Protein 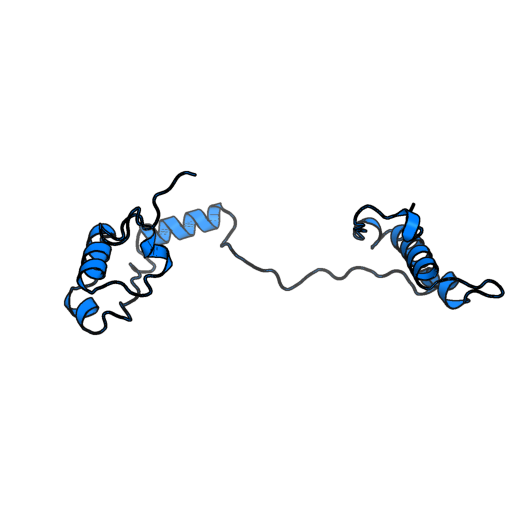AF-A0ABD5F1Z7-F1 (afdb_monomer_lite)

Secondary structure (DSSP, 8-state):
----TTTTS-TTTTT-SGGGT-----HHHHHHHHHHHT----HHHHHH-TTSPPPP---TT-HHHHHHHHHHHHTTS-SS------PPPPPPPGGGGHHHHT--TTS---HHHHHHHHHHHHHH-TTTGGG------S-TTTTT--

Organism: NCBI:txid3075536

Structure (mmCIF, N/CA/C/O backbone):
data_AF-A0ABD5F1Z7-F1
#
_entry.id   AF-A0ABD5F1Z7-F1
#
loop_
_atom_site.group_PDB
_atom_site.id
_atom_site.type_symbol
_atom_site.label_atom_id
_atom_site.label_alt_id
_atom_site.label_comp_id
_atom_site.label_asym_id
_atom_site.label_entity_id
_atom_site.label_seq_id
_atom_site.pdbx_PDB_ins_code
_atom_site.Cartn_x
_atom_site.Cartn_y
_atom_site.Cartn_z
_atom_site.occupancy
_atom_site.B_iso_or_equiv
_atom_site.auth_seq_id
_atom_site.auth_comp_id
_atom_site.auth_asym_id
_atom_site.auth_atom_id
_atom_site.pdbx_PDB_model_num
ATOM 1 N N . ALA A 1 1 ? -17.979 6.900 -1.951 1.00 85.50 1 ALA A N 1
ATOM 2 C CA . ALA A 1 1 ? -19.019 6.768 -0.909 1.00 85.50 1 ALA A CA 1
ATOM 3 C C . ALA A 1 1 ? -19.028 8.036 -0.060 1.00 85.50 1 ALA A C 1
ATOM 5 O O . ALA A 1 1 ? -17.949 8.522 0.255 1.00 85.50 1 ALA A O 1
ATOM 6 N N . LYS A 1 2 ? -20.201 8.590 0.271 1.00 93.81 2 LYS A N 1
ATOM 7 C CA . LYS A 1 2 ? -20.333 9.722 1.204 1.00 93.81 2 LYS A CA 1
ATOM 8 C C . LYS A 1 2 ? -20.427 9.156 2.624 1.00 93.81 2 LYS A C 1
ATOM 10 O O . LYS A 1 2 ? -21.410 8.493 2.930 1.00 93.81 2 LYS A O 1
ATOM 15 N N . THR A 1 3 ? -19.409 9.370 3.452 1.00 94.12 3 THR A N 1
ATOM 16 C CA . THR A 1 3 ? -19.349 8.882 4.843 1.00 94.12 3 THR A CA 1
ATOM 17 C C . THR A 1 3 ? -19.206 10.048 5.821 1.00 94.12 3 THR A C 1
ATOM 19 O O . THR A 1 3 ? -18.936 11.179 5.410 1.00 94.12 3 THR A O 1
ATOM 22 N N . ILE A 1 4 ? -19.408 9.783 7.113 1.00 92.44 4 ILE A N 1
ATOM 23 C CA . ILE A 1 4 ? -19.249 10.781 8.173 1.00 92.44 4 ILE A CA 1
ATOM 24 C C . ILE A 1 4 ? -17.841 10.661 8.758 1.00 92.44 4 ILE A C 1
ATOM 26 O O . ILE A 1 4 ? -17.396 9.583 9.154 1.00 92.44 4 ILE A O 1
ATOM 30 N N . LYS A 1 5 ? -17.115 11.778 8.809 1.00 91.31 5 LYS A N 1
ATOM 31 C CA . LYS A 1 5 ? -15.800 11.832 9.450 1.00 91.31 5 LYS A CA 1
ATOM 32 C C . LYS A 1 5 ? -15.964 11.638 10.956 1.00 91.31 5 LYS A C 1
ATOM 34 O O . LYS A 1 5 ? -16.737 12.366 11.570 1.00 91.31 5 LYS A O 1
ATOM 39 N N . GLY A 1 6 ? -15.229 10.689 11.532 1.00 89.38 6 GLY A N 1
ATOM 40 C CA . GLY A 1 6 ? -15.357 10.350 12.952 1.00 89.38 6 GLY A CA 1
ATOM 41 C C . GLY A 1 6 ? -16.656 9.617 13.296 1.00 89.38 6 GLY A C 1
ATOM 42 O O . GLY A 1 6 ? -17.107 9.709 14.431 1.00 89.38 6 GLY A O 1
ATOM 43 N N . TYR A 1 7 ? -17.270 8.925 12.328 1.00 90.44 7 TYR A N 1
ATOM 44 C CA . TYR A 1 7 ? -18.445 8.081 12.567 1.00 90.44 7 TYR A CA 1
ATOM 45 C C . TYR A 1 7 ? -18.223 7.159 13.776 1.00 90.44 7 TYR A C 1
ATOM 47 O O . TYR A 1 7 ? -17.148 6.572 13.898 1.00 90.44 7 TYR A O 1
ATOM 55 N N . THR A 1 8 ? -19.225 7.031 14.652 1.00 87.75 8 THR A N 1
ATOM 56 C CA . THR A 1 8 ? -19.214 6.245 15.912 1.00 87.75 8 THR A CA 1
ATOM 57 C C . THR A 1 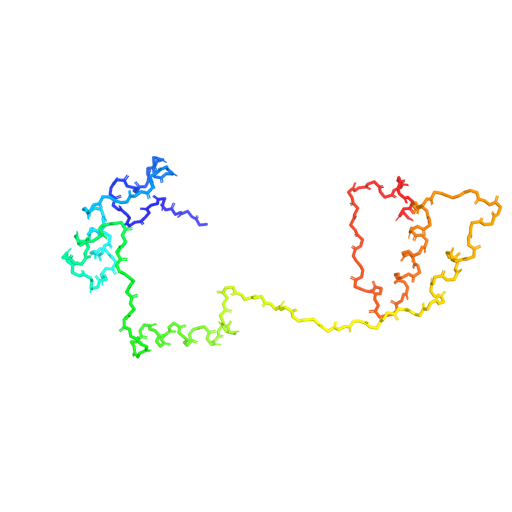8 ? -18.267 6.704 17.024 1.00 87.75 8 THR A C 1
ATOM 59 O O . THR A 1 8 ? -18.287 6.112 18.095 1.00 87.75 8 THR A O 1
ATOM 62 N N . LEU A 1 9 ? -17.489 7.774 16.832 1.00 88.94 9 LEU A N 1
ATOM 63 C CA . LEU A 1 9 ? -16.588 8.309 17.867 1.00 88.94 9 LEU A CA 1
ATOM 64 C C . LEU A 1 9 ? -17.264 9.339 18.791 1.00 88.94 9 LEU A C 1
ATOM 66 O O . LEU A 1 9 ? -16.590 10.039 19.538 1.00 88.94 9 LEU A O 1
ATOM 70 N N . GLY A 1 10 ? -18.590 9.472 18.720 1.00 84.12 10 GLY A N 1
ATOM 71 C CA . GLY A 1 10 ? -19.356 10.381 19.568 1.00 84.12 10 GLY A CA 1
ATOM 72 C C . GLY A 1 10 ? -19.352 11.842 19.104 1.00 84.12 10 GLY A C 1
ATOM 73 O O . GLY A 1 10 ? -18.697 12.244 18.137 1.00 84.12 10 GLY A O 1
ATOM 74 N N . SER A 1 11 ? -20.123 12.666 19.819 1.00 85.19 11 SER A N 1
ATOM 75 C CA . SER A 1 11 ? -20.446 14.045 19.416 1.00 85.19 11 SER A CA 1
ATOM 76 C C . SER A 1 11 ? -19.237 14.987 19.344 1.00 85.19 11 SER A C 1
ATOM 78 O O . SER A 1 11 ? -19.295 16.009 18.650 1.00 85.19 11 SER A O 1
ATOM 80 N N . HIS A 1 12 ? -18.144 14.647 20.035 1.00 84.75 12 HIS A N 1
ATOM 81 C CA . HIS A 1 12 ? -16.891 15.399 20.035 1.00 84.75 12 HIS A CA 1
ATOM 82 C C . HIS A 1 12 ? -16.101 15.239 18.726 1.00 84.75 12 HIS A C 1
ATOM 84 O O . HIS A 1 12 ? -15.347 16.143 18.363 1.00 84.75 12 HIS A O 1
ATOM 90 N N . PHE A 1 13 ? -16.326 14.150 17.982 1.00 87.69 13 PHE A N 1
ATOM 91 C CA . PHE A 1 13 ? -15.562 13.786 16.784 1.00 87.69 13 PHE A CA 1
ATOM 92 C C . PHE A 1 13 ? -16.411 13.779 15.510 1.00 87.69 13 PHE A C 1
ATOM 94 O O . PHE A 1 13 ? -15.932 14.150 14.431 1.00 87.69 13 PHE A O 1
ATOM 101 N N . GLU A 1 14 ? -17.664 13.349 15.614 1.00 90.69 14 GLU A N 1
ATOM 102 C CA . GLU A 1 14 ? -18.496 13.067 14.455 1.00 90.69 14 GLU A CA 1
ATOM 103 C C . GLU A 1 14 ? -18.890 14.348 13.704 1.00 90.69 14 GLU A C 1
ATOM 105 O O . GLU A 1 14 ? -19.412 15.306 14.273 1.00 90.69 14 GLU A O 1
ATOM 110 N N . GLY A 1 15 ? -18.588 14.393 12.404 1.00 89.44 15 GLY A N 1
ATOM 111 C CA . GLY A 1 15 ? -18.917 15.528 11.538 1.00 89.44 15 GLY A CA 1
ATOM 112 C C . GLY A 1 15 ? -18.131 16.812 11.834 1.00 89.44 15 GLY A C 1
ATOM 113 O O . GLY A 1 15 ? -18.434 17.852 11.249 1.00 89.44 15 GLY A O 1
ATOM 114 N N . ARG A 1 16 ? -17.111 16.768 12.706 1.00 84.69 16 ARG A N 1
ATOM 115 C CA . ARG A 1 16 ? -16.320 17.948 13.084 1.00 84.69 16 ARG A CA 1
ATOM 116 C C . ARG A 1 16 ? -15.005 18.051 12.312 1.00 84.69 16 ARG A C 1
ATOM 118 O O . ARG A 1 16 ? -14.274 17.080 12.109 1.00 84.69 16 ARG A O 1
ATOM 125 N N . ASN A 1 17 ? -14.643 19.277 11.931 1.00 82.38 17 ASN A N 1
ATOM 126 C CA . ASN A 1 17 ? -13.353 19.549 11.287 1.00 82.38 17 ASN A CA 1
ATOM 127 C C . ASN A 1 17 ? -12.175 19.362 12.257 1.00 82.38 17 ASN A C 1
ATOM 129 O O . ASN A 1 17 ? -11.146 18.811 11.855 1.00 82.38 17 ASN A O 1
ATOM 133 N N . ALA A 1 18 ? -12.366 19.735 13.531 1.00 75.00 18 ALA A N 1
ATOM 134 C CA . ALA A 1 18 ? -11.374 19.634 14.607 1.00 75.00 18 ALA A CA 1
ATOM 135 C C . ALA A 1 18 ? -10.818 18.210 14.802 1.00 75.00 18 ALA A C 1
ATOM 137 O O . ALA A 1 18 ? -9.640 18.054 15.120 1.00 75.00 18 ALA A O 1
ATOM 138 N N . THR A 1 19 ? -11.605 17.178 14.478 1.00 75.56 19 THR A N 1
ATOM 139 C CA . THR A 1 19 ? -11.216 15.756 14.488 1.00 75.56 19 THR A CA 1
ATOM 140 C C . THR A 1 19 ? -9.947 15.465 13.688 1.00 75.56 19 THR A C 1
ATOM 142 O O . THR A 1 19 ? -9.262 14.489 13.954 1.00 75.56 19 THR A O 1
ATOM 145 N N . HIS A 1 20 ? -9.588 16.314 12.715 1.00 78.69 20 HIS A N 1
ATOM 146 C CA . HIS A 1 20 ? -8.336 16.156 11.968 1.00 78.69 20 HIS A CA 1
ATOM 147 C C . HIS A 1 20 ? -7.075 16.231 12.848 1.00 78.69 20 HIS A C 1
ATOM 149 O O . HIS A 1 20 ? -6.051 15.666 12.485 1.00 78.69 20 HIS A O 1
ATOM 155 N N . GLN A 1 21 ? -7.120 16.980 13.953 1.00 76.19 21 GLN A N 1
ATOM 156 C CA . GLN A 1 21 ? -5.946 17.284 14.783 1.00 76.19 21 GLN A CA 1
ATOM 157 C C . GLN A 1 21 ? -6.034 16.679 16.190 1.00 76.19 21 GLN A C 1
ATOM 159 O O . GLN A 1 21 ? -5.095 16.804 16.978 1.00 76.19 21 GLN A O 1
ATOM 164 N N . MET A 1 22 ? -7.144 16.016 16.524 1.00 79.56 22 MET A N 1
ATOM 165 C CA . MET A 1 22 ? -7.309 15.361 17.818 1.00 79.56 22 MET A CA 1
ATOM 166 C C . MET A 1 22 ? -6.462 14.088 17.860 1.00 79.56 22 MET A C 1
ATOM 168 O O . MET A 1 22 ? -6.717 13.134 17.133 1.00 79.56 22 MET A O 1
ATOM 172 N N . LYS A 1 23 ? -5.431 14.084 18.711 1.00 80.00 23 LYS A N 1
ATOM 173 C CA . LYS A 1 23 ? -4.488 12.959 18.836 1.00 80.00 23 LYS A CA 1
ATOM 174 C C . LYS A 1 23 ? -4.959 11.860 19.788 1.00 80.00 23 LYS A C 1
ATOM 176 O O . LYS A 1 23 ? -4.377 10.781 19.776 1.00 80.00 23 LYS A O 1
ATOM 181 N N . LYS A 1 24 ? -5.924 12.153 20.663 1.00 82.50 24 LYS A N 1
ATOM 182 C CA . LYS A 1 24 ? -6.312 11.290 21.784 1.00 82.50 24 LYS A CA 1
ATOM 183 C C . LYS A 1 24 ? -7.817 11.387 22.044 1.00 82.50 24 LYS A C 1
ATOM 185 O O . LYS A 1 24 ? -8.378 12.473 21.902 1.00 82.50 24 LYS A O 1
ATOM 190 N N . LEU A 1 25 ? -8.428 10.268 22.426 1.00 87.19 25 LEU A N 1
ATOM 191 C CA . LEU A 1 25 ? -9.778 10.211 22.994 1.00 87.19 25 LEU A CA 1
ATOM 192 C C . LEU A 1 25 ? -9.699 10.574 24.483 1.00 87.19 25 LEU A C 1
ATOM 194 O O . LEU A 1 25 ? -8.725 10.202 25.143 1.00 87.19 25 LEU A O 1
ATOM 198 N N . ALA A 1 26 ? -10.689 11.291 25.020 1.00 90.75 26 ALA A N 1
ATOM 199 C CA . ALA A 1 26 ? -10.851 11.347 26.470 1.00 90.75 26 ALA A CA 1
ATOM 200 C C . ALA A 1 26 ? -11.391 9.997 26.977 1.00 90.75 26 ALA A C 1
ATOM 202 O O . ALA A 1 26 ? -11.953 9.219 26.206 1.00 90.75 26 ALA A O 1
ATOM 203 N N . LEU A 1 27 ? -11.255 9.718 28.278 1.00 93.50 27 LEU A N 1
ATOM 204 C CA . LEU A 1 27 ? -11.721 8.453 28.863 1.00 93.50 27 LEU A CA 1
ATOM 205 C C . LEU A 1 27 ? -13.210 8.197 28.579 1.00 93.50 27 LEU A C 1
ATOM 207 O O . LEU A 1 27 ? -13.579 7.075 28.247 1.00 93.50 27 LEU A O 1
ATOM 211 N N . GLN A 1 28 ? -14.051 9.232 28.659 1.00 92.88 28 GLN A N 1
ATOM 212 C CA . GLN A 1 28 ? -15.475 9.081 28.360 1.00 92.88 28 GLN A CA 1
ATOM 213 C C . GLN A 1 28 ? -15.717 8.741 26.884 1.00 92.88 28 GLN A C 1
ATOM 215 O O . GLN A 1 28 ? -16.448 7.800 26.607 1.00 92.88 28 GLN A O 1
ATOM 220 N N . ASP A 1 29 ? -15.039 9.417 25.948 1.00 92.00 29 ASP A N 1
ATOM 221 C CA . ASP A 1 29 ? -15.154 9.101 24.515 1.00 92.00 29 ASP A CA 1
ATOM 222 C C . ASP A 1 29 ? -14.738 7.647 24.222 1.00 92.00 29 ASP A C 1
ATOM 224 O O . ASP A 1 29 ? -15.311 6.981 23.361 1.00 92.00 29 ASP A O 1
ATOM 228 N N . LEU A 1 30 ? -13.733 7.141 24.945 1.00 92.56 30 LEU A N 1
ATOM 229 C CA . LEU A 1 30 ? -13.262 5.763 24.830 1.00 92.56 30 LEU A CA 1
ATOM 230 C C . LEU A 1 30 ? -14.290 4.750 25.366 1.00 92.56 30 LEU A C 1
ATOM 232 O O . LEU A 1 30 ? -14.514 3.724 24.720 1.00 92.56 30 LEU A O 1
ATOM 236 N N . LYS A 1 31 ? -14.935 5.042 26.505 1.00 94.75 31 LYS A N 1
ATOM 237 C CA . LYS A 1 31 ? -16.033 4.226 27.059 1.00 94.75 31 LYS A CA 1
ATOM 238 C C . LYS A 1 31 ? -17.246 4.218 26.127 1.00 94.75 31 LYS A C 1
ATOM 240 O O . LYS A 1 31 ? -17.750 3.148 25.795 1.00 94.75 31 LYS A O 1
ATOM 245 N N . ASP A 1 32 ? -17.633 5.384 25.618 1.00 93.75 32 ASP A N 1
ATOM 246 C CA . ASP A 1 32 ? -18.736 5.517 24.664 1.00 93.75 32 ASP A CA 1
ATOM 247 C C . ASP A 1 32 ? -18.444 4.723 23.377 1.00 93.75 32 ASP A C 1
ATOM 249 O O . ASP A 1 32 ? -19.310 4.015 22.857 1.00 93.75 32 ASP A O 1
ATOM 253 N N . PHE A 1 33 ? -17.202 4.763 22.879 1.00 93.00 33 PHE A N 1
ATOM 254 C CA . PHE A 1 33 ? -16.787 3.967 21.721 1.00 93.00 33 PHE A CA 1
ATOM 255 C C . PHE A 1 33 ? -16.829 2.453 21.998 1.00 93.00 33 PHE A C 1
ATOM 257 O O . PHE A 1 33 ? -17.301 1.688 21.147 1.00 93.00 33 PHE A O 1
ATOM 264 N N . ARG A 1 34 ? -16.390 2.006 23.185 1.00 94.94 34 ARG A N 1
ATOM 265 C CA . ARG A 1 34 ? -16.502 0.605 23.645 1.00 94.94 34 ARG A CA 1
ATOM 266 C C . ARG A 1 34 ? -17.959 0.145 23.654 1.00 94.94 34 ARG A C 1
ATOM 268 O O . ARG A 1 34 ? -18.249 -0.938 23.144 1.00 94.94 34 ARG A O 1
ATOM 275 N N . ASP A 1 35 ? -18.868 0.977 24.158 1.00 95.62 35 ASP A N 1
ATOM 276 C CA . ASP A 1 35 ? -20.305 0.683 24.231 1.00 95.62 35 ASP A CA 1
ATOM 277 C C . ASP A 1 35 ? -20.942 0.582 22.839 1.00 95.62 35 ASP A C 1
ATOM 279 O O . ASP A 1 35 ? -21.631 -0.397 22.533 1.00 95.62 35 ASP A O 1
ATOM 283 N N . VAL A 1 36 ? -20.667 1.549 21.955 1.00 94.44 36 VAL A N 1
ATOM 284 C CA . VAL A 1 36 ? -21.199 1.566 20.580 1.00 94.44 36 VAL A CA 1
ATOM 285 C C . VAL A 1 36 ? -20.713 0.359 19.775 1.00 94.44 36 VAL A C 1
ATOM 287 O O . VAL A 1 36 ? -21.482 -0.230 19.011 1.00 94.44 36 VAL A O 1
ATOM 290 N N . THR A 1 37 ? -19.453 -0.040 19.961 1.00 92.31 37 THR A N 1
ATOM 291 C CA . THR A 1 37 ? -18.859 -1.206 19.286 1.00 92.31 37 THR A CA 1
ATOM 292 C C . THR A 1 37 ? -19.136 -2.533 19.994 1.00 92.31 37 THR A C 1
ATOM 294 O O . THR A 1 37 ? -18.849 -3.589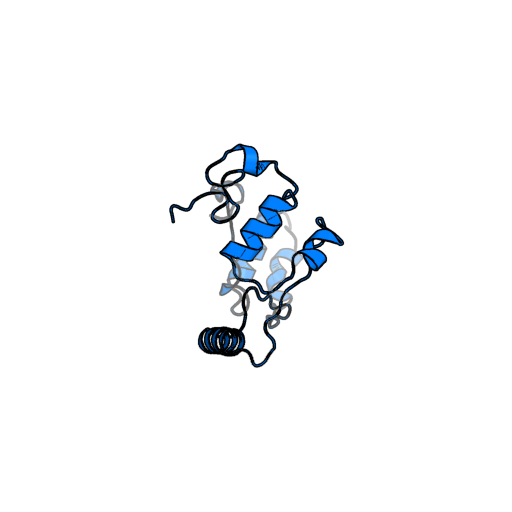 19.428 1.00 92.31 37 THR A O 1
ATOM 297 N N . ARG A 1 38 ? -19.749 -2.495 21.186 1.00 94.25 38 ARG A N 1
ATOM 298 C CA . ARG A 1 38 ? -20.117 -3.657 22.014 1.00 94.25 38 ARG A CA 1
ATOM 299 C C . ARG A 1 38 ? -18.931 -4.572 22.324 1.00 94.25 38 ARG A C 1
ATOM 301 O O . ARG A 1 38 ? -19.073 -5.793 22.383 1.00 94.25 38 ARG A O 1
ATOM 308 N N . VAL A 1 39 ? -17.753 -3.982 22.502 1.00 94.62 39 VAL A N 1
ATOM 309 C CA . VAL A 1 39 ? -16.535 -4.720 22.838 1.00 94.62 39 VAL A CA 1
ATOM 310 C C . VAL A 1 39 ? -16.529 -5.000 24.347 1.00 94.62 39 VAL A C 1
ATOM 312 O O . VAL A 1 39 ? -16.653 -4.057 25.124 1.00 94.62 39 VAL A O 1
ATOM 315 N N . PRO A 1 40 ? -16.373 -6.255 24.805 1.00 95.69 40 PRO A N 1
ATOM 316 C CA . PRO A 1 40 ? -16.469 -6.612 26.222 1.00 95.69 40 PRO A CA 1
ATOM 317 C C . PRO A 1 40 ? -15.154 -6.332 26.971 1.00 95.69 40 PRO A C 1
ATOM 319 O O . PRO A 1 40 ? -14.512 -7.240 27.492 1.00 95.69 40 PRO A O 1
ATOM 322 N N . ILE A 1 41 ? -14.738 -5.068 26.993 1.00 96.62 41 ILE A N 1
ATOM 323 C CA . ILE A 1 41 ? -13.652 -4.553 27.839 1.00 96.62 41 ILE A CA 1
ATOM 324 C C . ILE A 1 41 ? -14.310 -3.824 29.010 1.00 96.62 41 ILE A C 1
ATOM 326 O O . ILE A 1 41 ? -15.229 -3.043 28.773 1.00 96.62 41 ILE A O 1
ATOM 330 N N . SER A 1 42 ? -13.884 -4.075 30.249 1.00 97.19 42 SER A N 1
ATOM 331 C CA . SER A 1 42 ? -14.469 -3.424 31.431 1.00 97.19 42 SER A CA 1
ATOM 332 C C . SER A 1 42 ? -14.021 -1.965 31.574 1.00 97.19 42 SER A C 1
ATOM 334 O O . SER A 1 42 ? -13.034 -1.539 30.972 1.00 97.19 42 SER A O 1
ATOM 336 N N . ASP A 1 43 ? -14.738 -1.191 32.386 1.00 97.62 43 ASP A N 1
ATOM 337 C CA . ASP A 1 43 ? -14.379 0.202 32.666 1.00 97.62 43 ASP A CA 1
ATOM 338 C C . ASP A 1 43 ? -13.010 0.301 33.348 1.00 97.62 43 ASP A C 1
ATOM 340 O O . ASP A 1 43 ? -12.193 1.132 32.958 1.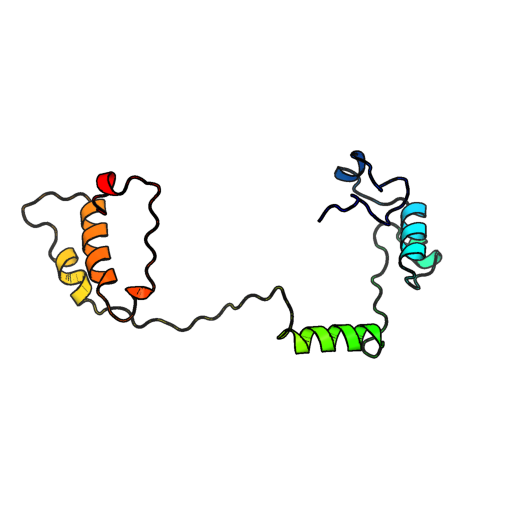00 97.62 43 ASP A O 1
ATOM 344 N N . GLU A 1 44 ? -12.715 -0.604 34.283 1.00 97.50 44 GLU A N 1
ATOM 345 C CA . GLU A 1 44 ? -11.439 -0.647 34.999 1.00 97.50 44 GLU A CA 1
ATOM 346 C C . GLU A 1 44 ? -10.267 -0.880 34.039 1.00 97.50 44 GLU A C 1
ATOM 348 O O . GLU A 1 44 ? -9.206 -0.281 34.196 1.00 97.50 44 GLU A O 1
ATOM 353 N N . GLN A 1 45 ? -10.451 -1.718 33.012 1.00 96.38 45 GLN A N 1
ATOM 354 C CA . GLN A 1 45 ? -9.418 -1.956 32.000 1.00 96.38 45 GLN A CA 1
ATOM 355 C C . GLN A 1 45 ? -9.128 -0.706 31.160 1.00 96.38 45 GLN A C 1
ATOM 357 O O . GLN A 1 45 ? -7.987 -0.503 30.751 1.00 96.38 45 GLN A O 1
ATOM 362 N N . LEU A 1 46 ? -10.137 0.131 30.899 1.00 96.25 46 LEU A N 1
ATOM 363 C CA . LEU A 1 46 ? -9.957 1.401 30.189 1.00 96.25 46 LEU A CA 1
ATOM 364 C C . LEU A 1 46 ? -9.365 2.488 31.096 1.00 96.25 46 LEU A C 1
ATOM 366 O O . LEU A 1 46 ? -8.639 3.358 30.622 1.00 96.25 46 LEU A O 1
ATOM 370 N N . GLU A 1 47 ? -9.667 2.443 32.391 1.00 96.25 47 GLU A N 1
ATOM 371 C CA . GLU A 1 47 ? -9.171 3.389 33.395 1.00 96.25 47 GLU A CA 1
ATOM 372 C C . GLU A 1 47 ? -7.707 3.152 33.781 1.00 96.25 47 GLU A C 1
ATOM 374 O O . GLU A 1 47 ? -7.008 4.112 34.103 1.00 96.25 47 GLU A O 1
ATOM 379 N N . GLN A 1 48 ? -7.232 1.902 33.725 1.00 95.62 48 GLN A N 1
ATOM 380 C CA . GLN A 1 48 ? -5.844 1.541 34.041 1.00 95.62 48 GLN A CA 1
ATOM 381 C C . GLN A 1 48 ? -4.825 2.254 33.144 1.00 95.62 48 GLN A C 1
ATOM 383 O O . GLN A 1 48 ? -3.832 2.781 33.646 1.00 95.62 48 GLN A O 1
ATOM 388 N N . ASP A 1 49 ? -5.070 2.281 31.832 1.00 93.06 49 ASP A N 1
ATOM 389 C CA . ASP A 1 49 ? -4.284 3.065 30.877 1.00 93.06 49 ASP A CA 1
ATOM 390 C C . ASP A 1 49 ? -5.183 3.599 29.747 1.00 93.06 49 ASP A C 1
ATOM 392 O O . ASP A 1 49 ? -5.328 2.963 28.696 1.00 93.06 49 ASP A O 1
ATOM 396 N N . PRO A 1 50 ? -5.761 4.805 29.914 1.00 90.31 50 PRO A N 1
ATOM 397 C CA . PRO A 1 50 ? -6.623 5.414 28.902 1.00 90.31 50 PRO A CA 1
ATOM 398 C C . PRO A 1 50 ? -5.909 5.713 27.575 1.00 90.31 50 PRO A C 1
ATOM 400 O O . PRO A 1 50 ? -6.563 6.017 26.577 1.00 90.31 50 PRO A O 1
ATOM 403 N N . TYR A 1 51 ? -4.571 5.673 27.545 1.00 90.12 51 TYR A N 1
ATOM 404 C CA . TYR A 1 51 ? -3.776 5.907 26.340 1.00 90.12 51 TYR A CA 1
ATOM 405 C C . TYR A 1 51 ? -3.388 4.615 25.616 1.00 90.12 51 TYR A C 1
ATOM 407 O O . TYR A 1 51 ? -2.964 4.688 24.458 1.00 90.12 51 TYR A O 1
ATOM 415 N N . LEU A 1 52 ? -3.551 3.457 26.260 1.00 91.19 52 LEU A N 1
ATOM 416 C CA . LEU A 1 52 ? -3.254 2.143 25.698 1.00 91.19 52 LEU A CA 1
ATOM 417 C C . LEU A 1 52 ? -4.349 1.121 26.068 1.00 91.19 52 LEU A C 1
ATOM 419 O O . LEU A 1 52 ? -4.075 0.149 26.774 1.00 91.19 52 LEU A O 1
ATOM 423 N N . PRO A 1 53 ? -5.593 1.303 25.580 1.00 91.94 53 PRO A N 1
ATOM 424 C CA . PRO A 1 53 ? -6.651 0.322 25.792 1.00 91.94 53 PRO A CA 1
ATOM 425 C C . PRO A 1 53 ? -6.254 -1.052 25.227 1.00 91.94 53 PRO A C 1
ATOM 427 O O . PRO A 1 53 ? -5.567 -1.129 24.200 1.00 91.94 53 PRO A O 1
ATOM 430 N N . PRO A 1 54 ? -6.692 -2.155 25.857 1.00 93.88 54 PRO A N 1
ATOM 431 C CA . PRO A 1 54 ? -6.305 -3.492 25.435 1.00 93.88 54 PRO A CA 1
ATOM 432 C C . PRO A 1 54 ? -6.893 -3.846 24.065 1.00 93.88 54 PRO A C 1
ATOM 434 O O . PRO A 1 54 ? -8.010 -3.460 23.714 1.00 93.88 54 PRO A O 1
ATOM 437 N N . TYR A 1 55 ? -6.163 -4.661 23.305 1.00 94.56 55 TYR A N 1
ATOM 438 C CA . TYR A 1 55 ? -6.720 -5.295 22.115 1.00 94.56 55 TYR A CA 1
ATOM 439 C C . TYR A 1 55 ? -7.754 -6.350 22.512 1.00 94.56 55 TYR A C 1
ATOM 441 O O . TYR A 1 55 ? -7.506 -7.178 23.388 1.00 94.56 55 TYR A O 1
ATOM 449 N N . TYR A 1 56 ? -8.886 -6.365 21.811 1.00 94.62 56 TYR A N 1
ATOM 450 C CA . TYR A 1 56 ? -9.896 -7.406 21.947 1.00 94.62 56 TYR A CA 1
ATOM 451 C C . TYR A 1 56 ? -9.811 -8.406 20.792 1.00 94.62 56 TYR A C 1
ATOM 453 O O . TYR A 1 56 ? -9.779 -8.029 19.621 1.00 94.62 56 TYR A O 1
ATOM 461 N N . HIS A 1 57 ? -9.821 -9.694 21.130 1.00 94.88 57 HIS A N 1
ATOM 462 C CA . HIS A 1 57 ? -10.003 -10.785 20.183 1.00 94.88 57 HIS A CA 1
ATOM 463 C C . HIS A 1 57 ? -11.048 -11.749 20.771 1.00 94.88 57 HIS A C 1
ATOM 465 O O . HIS A 1 57 ? -10.799 -12.299 21.843 1.00 94.88 57 HIS A O 1
ATOM 471 N N . PRO A 1 58 ? -12.189 -12.001 20.099 1.00 95.00 58 PRO A N 1
ATOM 472 C CA . PRO A 1 58 ? -13.287 -12.810 20.652 1.00 95.00 58 PRO A CA 1
ATOM 473 C C . PRO A 1 58 ? -12.941 -14.302 20.816 1.00 95.00 58 PRO A C 1
ATOM 475 O O . PRO A 1 58 ? -13.694 -15.062 21.414 1.00 95.00 58 PRO A O 1
ATOM 478 N N . GLY A 1 59 ? -11.789 -14.722 20.289 1.00 96.56 59 GLY A N 1
ATOM 479 C CA . GLY A 1 59 ? -11.270 -16.089 20.344 1.00 96.56 59 GLY A CA 1
ATOM 480 C C . GLY A 1 59 ? -11.230 -16.728 18.952 1.00 96.56 59 GLY A C 1
ATOM 481 O O . GLY A 1 59 ? -12.032 -16.365 18.095 1.00 96.56 59 GLY A O 1
ATOM 482 N N . PRO A 1 60 ? -10.289 -17.650 18.678 1.00 94.75 60 PRO A N 1
ATOM 483 C CA . PRO A 1 60 ? -10.129 -18.244 17.344 1.00 94.75 60 PRO A CA 1
ATOM 484 C C . PRO A 1 60 ? -11.365 -19.033 16.883 1.00 94.75 60 PRO A C 1
ATOM 486 O O . PRO A 1 60 ? -11.630 -19.121 15.687 1.00 94.75 60 PRO A O 1
ATOM 489 N N . GLU A 1 61 ? -12.147 -19.549 17.833 1.00 95.56 61 GLU A N 1
ATOM 490 C CA . GLU A 1 61 ? -13.348 -20.349 17.579 1.00 95.56 61 GLU A CA 1
ATOM 491 C C . GLU A 1 61 ? -14.650 -19.535 17.548 1.00 95.56 61 GLU A C 1
ATOM 493 O O . GLU A 1 61 ? -15.722 -20.111 17.351 1.00 95.56 61 GLU A O 1
ATOM 498 N N . ALA A 1 62 ? -14.579 -18.211 17.729 1.00 97.62 62 ALA A N 1
ATOM 499 C CA . ALA A 1 62 ? -15.754 -17.349 17.697 1.00 97.62 62 ALA A CA 1
ATOM 500 C C . ALA A 1 62 ? -16.445 -17.405 16.314 1.00 97.62 62 ALA A C 1
ATOM 502 O O . ALA A 1 62 ? -15.750 -17.416 15.285 1.00 97.62 62 ALA A O 1
ATOM 503 N N . PRO A 1 63 ? -17.792 -17.425 16.245 1.00 97.88 63 PRO A N 1
ATOM 504 C CA . PRO A 1 63 ? -18.528 -17.469 14.978 1.00 97.88 63 PRO A CA 1
ATOM 505 C C . PRO A 1 63 ? -18.112 -16.374 13.983 1.00 97.88 63 PRO A C 1
ATOM 507 O O . PRO A 1 63 ? -17.999 -16.631 12.785 1.00 97.88 63 PRO A O 1
ATOM 510 N N . GLU A 1 64 ? -17.822 -15.172 14.477 1.00 95.81 64 GLU A N 1
ATOM 511 C CA . GLU A 1 64 ? -17.409 -14.003 13.699 1.00 95.81 64 GLU A CA 1
ATOM 512 C C . GLU A 1 64 ? -16.022 -14.201 13.078 1.00 95.81 64 GLU A C 1
ATOM 514 O O . GLU A 1 64 ? -15.803 -13.842 11.918 1.00 95.81 64 GLU A O 1
ATOM 519 N N . ILE A 1 65 ? -15.095 -14.822 13.817 1.00 97.69 65 ILE A N 1
ATOM 520 C CA . ILE A 1 65 ? -13.753 -15.147 13.321 1.00 97.69 65 ILE A CA 1
ATOM 521 C C . ILE A 1 65 ? -13.837 -16.242 12.263 1.00 97.69 65 ILE A C 1
ATOM 523 O O . ILE A 1 65 ? -13.261 -16.088 11.185 1.00 97.69 65 ILE A O 1
ATOM 527 N N . ARG A 1 66 ? -14.610 -17.307 12.509 1.00 97.81 66 ARG A N 1
ATOM 528 C CA . ARG A 1 66 ? -14.843 -18.366 11.515 1.00 97.81 66 ARG A CA 1
ATOM 529 C C . ARG A 1 66 ? -15.423 -17.792 10.223 1.00 97.81 66 ARG A C 1
ATOM 531 O O . ARG A 1 66 ? -14.871 -18.030 9.150 1.00 97.81 66 ARG A O 1
ATOM 538 N N . TYR A 1 67 ? -16.453 -16.950 10.331 1.00 98.00 67 TYR A N 1
ATOM 539 C CA . TYR A 1 67 ? -17.051 -16.271 9.184 1.00 98.00 67 TYR A CA 1
ATOM 540 C C . TYR A 1 67 ? -16.032 -15.405 8.427 1.00 98.00 67 TYR A C 1
ATOM 542 O O . TYR A 1 67 ? -15.914 -15.520 7.204 1.00 98.00 67 TYR A O 1
ATOM 550 N N . LEU A 1 68 ? -15.257 -14.574 9.134 1.00 98.00 68 LEU A N 1
ATOM 551 C CA . LEU A 1 68 ? -14.217 -13.731 8.539 1.00 98.00 68 LEU A CA 1
ATOM 552 C C . LEU A 1 68 ? -13.186 -14.566 7.770 1.00 98.00 68 LEU A C 1
ATOM 554 O O . LEU A 1 68 ? -12.878 -14.254 6.615 1.00 98.00 68 LEU A O 1
ATOM 558 N N . LEU A 1 69 ? -12.679 -15.640 8.379 1.00 97.69 69 LEU A N 1
ATOM 559 C CA . LEU A 1 69 ? -11.698 -16.533 7.764 1.00 97.69 69 LEU A CA 1
ATOM 560 C C . LEU A 1 69 ? -12.272 -17.232 6.528 1.00 97.69 69 LEU A C 1
ATOM 562 O O . LEU A 1 69 ? -11.614 -17.265 5.488 1.00 97.69 69 LEU A O 1
ATOM 566 N N . ASP A 1 70 ? -13.507 -17.724 6.597 1.00 97.94 70 ASP A N 1
ATOM 567 C CA . ASP A 1 70 ? -14.175 -18.373 5.467 1.00 97.94 70 ASP A CA 1
ATOM 568 C C . ASP A 1 70 ? -14.403 -17.412 4.301 1.00 97.94 70 ASP A C 1
ATOM 570 O O . ASP A 1 70 ? -14.162 -17.773 3.147 1.00 97.94 70 ASP A O 1
ATOM 574 N N . ARG A 1 71 ? -14.801 -16.161 4.575 1.00 98.25 71 ARG A N 1
ATOM 575 C CA . ARG A 1 71 ? -14.896 -15.126 3.534 1.00 98.25 71 ARG A CA 1
ATOM 576 C C . ARG A 1 71 ? -13.533 -14.834 2.914 1.00 98.25 71 ARG A C 1
ATOM 578 O O . ARG A 1 71 ? -13.444 -14.719 1.694 1.00 98.25 71 ARG A O 1
ATOM 585 N N . ARG A 1 72 ? -12.459 -14.754 3.708 1.00 98.12 72 ARG A N 1
ATOM 586 C CA . ARG A 1 72 ? -11.103 -14.564 3.167 1.00 98.12 72 ARG A CA 1
ATOM 587 C C . ARG A 1 72 ? -10.662 -15.733 2.290 1.00 98.12 72 ARG A C 1
ATOM 589 O O . ARG A 1 72 ? -10.156 -15.492 1.197 1.00 98.12 72 ARG A O 1
ATOM 596 N N . ARG A 1 73 ? -10.912 -16.978 2.703 1.00 98.00 73 ARG A N 1
ATOM 597 C CA . ARG A 1 73 ? -10.629 -18.171 1.883 1.00 98.00 73 ARG A CA 1
ATOM 598 C C . ARG A 1 73 ? -11.402 -18.141 0.564 1.00 98.00 73 ARG A C 1
ATOM 600 O O . ARG A 1 73 ? -10.792 -18.302 -0.488 1.00 98.00 73 ARG A O 1
ATOM 607 N N . ALA A 1 74 ? -12.704 -17.848 0.609 1.00 98.25 74 ALA A N 1
ATOM 608 C CA . ALA A 1 74 ? -13.545 -17.733 -0.584 1.00 98.25 74 ALA A CA 1
ATOM 609 C C . ALA A 1 74 ? -13.097 -16.605 -1.537 1.00 98.25 74 ALA A C 1
ATOM 611 O O . ALA A 1 74 ? -13.298 -16.701 -2.743 1.00 98.25 74 ALA A O 1
ATOM 612 N N . LEU A 1 75 ? -12.458 -15.556 -1.007 1.00 98.25 75 LEU A N 1
ATOM 613 C CA . LEU A 1 75 ? -11.919 -14.417 -1.760 1.00 98.25 75 LEU A CA 1
ATOM 614 C C . LEU A 1 75 ? -10.423 -14.560 -2.111 1.00 98.25 75 LEU A C 1
ATOM 616 O O . LEU A 1 75 ? -9.770 -13.564 -2.425 1.00 98.25 75 LEU A O 1
ATOM 620 N N . GLY A 1 76 ? -9.861 -15.772 -2.048 1.00 97.25 76 GLY A N 1
ATOM 621 C CA . GLY A 1 76 ? -8.501 -16.052 -2.521 1.00 97.25 76 GLY A CA 1
ATOM 622 C C . GLY A 1 76 ? -7.368 -15.738 -1.535 1.00 97.25 76 GLY A C 1
ATOM 623 O O . GLY A 1 76 ? -6.231 -15.551 -1.963 1.00 97.25 76 GLY A O 1
ATOM 624 N N . GLY A 1 77 ? -7.633 -15.681 -0.226 1.00 97.19 77 GLY A N 1
ATOM 625 C CA . GLY A 1 77 ? -6.603 -15.523 0.815 1.00 97.19 77 GLY A CA 1
ATOM 626 C C . GLY A 1 77 ? -6.731 -14.207 1.572 1.00 97.19 77 GLY A C 1
ATOM 627 O O . GLY A 1 77 ? -7.831 -13.701 1.698 1.00 97.19 77 GLY A O 1
ATOM 628 N N . PHE A 1 78 ? -5.656 -13.618 2.097 1.00 97.56 78 PHE A N 1
ATOM 629 C CA . PHE A 1 78 ? -5.678 -12.306 2.773 1.00 97.56 78 PHE A CA 1
ATOM 630 C C . PHE A 1 78 ? -5.101 -11.198 1.885 1.00 97.56 78 PHE A C 1
ATOM 632 O O . PHE A 1 78 ? -4.234 -11.457 1.054 1.00 97.56 78 PHE A O 1
ATOM 639 N N . VAL A 1 79 ? -5.574 -9.963 2.079 1.00 96.38 79 VAL A N 1
ATOM 640 C CA . VAL A 1 79 ? -5.022 -8.747 1.459 1.00 96.38 79 VAL A CA 1
ATOM 641 C C . VAL A 1 79 ? -4.941 -7.621 2.506 1.00 96.38 79 VAL A C 1
ATOM 643 O O . VAL A 1 79 ? -5.804 -7.585 3.384 1.00 96.38 79 VAL A O 1
ATOM 646 N N . PRO A 1 80 ? -3.953 -6.705 2.429 1.00 96.00 80 PRO A N 1
ATOM 647 C CA . PRO A 1 80 ? -2.891 -6.641 1.421 1.00 96.00 80 PRO A CA 1
ATOM 648 C C . PRO A 1 80 ? -1.835 -7.743 1.603 1.00 96.00 80 PRO A C 1
ATOM 650 O O . PRO A 1 80 ? -1.551 -8.179 2.713 1.00 96.00 80 PRO A O 1
ATOM 653 N N . ALA A 1 81 ? -1.242 -8.188 0.495 1.00 95.12 81 ALA A N 1
ATOM 654 C CA . ALA A 1 81 ? -0.144 -9.150 0.482 1.00 95.12 81 ALA A CA 1
ATOM 655 C C . ALA A 1 81 ? 0.879 -8.740 -0.583 1.00 95.12 81 ALA A C 1
ATOM 657 O O . ALA A 1 81 ? 0.508 -8.304 -1.674 1.00 95.12 81 ALA A O 1
ATOM 658 N N . ARG A 1 82 ? 2.173 -8.893 -0.284 1.00 95.44 82 ARG A N 1
ATOM 659 C CA . ARG A 1 82 ? 3.264 -8.586 -1.218 1.00 95.44 82 ARG A CA 1
ATOM 660 C C . ARG A 1 82 ? 4.045 -9.852 -1.546 1.00 95.44 82 ARG A C 1
ATOM 662 O O . ARG A 1 82 ? 4.519 -10.544 -0.651 1.00 95.44 82 ARG A O 1
ATOM 669 N N . ARG A 1 83 ? 4.214 -10.137 -2.839 1.00 93.94 83 ARG A N 1
ATOM 670 C CA . ARG A 1 83 ? 5.111 -11.199 -3.318 1.00 93.94 83 ARG A CA 1
ATOM 671 C C . ARG A 1 83 ? 6.509 -10.622 -3.515 1.00 93.94 83 ARG A C 1
ATOM 673 O O . ARG A 1 83 ? 6.669 -9.646 -4.240 1.00 93.94 83 ARG A O 1
ATOM 680 N N . ASN A 1 84 ? 7.509 -11.244 -2.895 1.00 95.31 84 ASN A N 1
ATOM 681 C CA . ASN A 1 84 ? 8.907 -10.797 -2.971 1.00 95.31 84 ASN A CA 1
ATOM 682 C C . ASN A 1 84 ? 9.753 -11.615 -3.959 1.00 95.31 84 ASN A C 1
ATOM 684 O O . ASN A 1 84 ? 10.920 -11.304 -4.160 1.00 95.31 84 ASN A O 1
ATOM 688 N N . LYS A 1 85 ? 9.183 -12.669 -4.553 1.00 94.88 85 LYS A N 1
ATOM 689 C CA . LYS A 1 85 ? 9.853 -13.538 -5.524 1.00 94.88 85 LYS A CA 1
ATOM 690 C C . LYS A 1 85 ? 9.203 -13.372 -6.895 1.00 94.88 85 LYS A C 1
ATOM 692 O O . LYS A 1 85 ? 7.975 -13.335 -6.989 1.00 94.88 85 LYS A O 1
ATOM 697 N N . SER A 1 86 ? 10.026 -13.303 -7.934 1.00 92.38 86 SER A N 1
ATOM 698 C CA . SER A 1 86 ? 9.621 -13.271 -9.340 1.00 92.38 86 SER A CA 1
ATOM 699 C C . SER A 1 86 ? 10.359 -14.355 -10.124 1.00 92.38 86 SER A C 1
ATOM 701 O O . SER A 1 86 ? 11.415 -14.833 -9.708 1.00 92.38 86 SER A O 1
ATOM 703 N N . THR A 1 87 ? 9.790 -14.760 -11.257 1.00 92.56 87 THR A N 1
ATOM 704 C CA . THR A 1 87 ? 10.458 -15.676 -12.186 1.00 92.56 87 THR A CA 1
ATOM 705 C C . THR A 1 87 ? 11.528 -14.906 -12.966 1.00 92.56 87 THR A C 1
ATOM 707 O O . THR A 1 87 ? 11.200 -13.856 -13.530 1.00 92.56 87 THR A O 1
ATOM 710 N N . PRO A 1 88 ? 12.785 -15.385 -13.014 1.00 92.19 88 PRO A N 1
ATOM 711 C CA . PRO A 1 88 ? 13.828 -14.740 -13.802 1.00 92.19 88 PRO A CA 1
ATOM 712 C C . PRO A 1 88 ? 13.496 -14.815 -15.296 1.00 92.19 88 PRO A C 1
ATOM 714 O O . PRO A 1 88 ? 12.939 -15.803 -15.775 1.00 92.19 88 PRO A O 1
ATOM 717 N N . LEU A 1 89 ? 13.843 -13.761 -16.030 1.00 92.44 89 LEU A N 1
ATOM 718 C CA . LEU A 1 89 ? 13.715 -13.721 -17.483 1.00 92.44 89 LEU A CA 1
ATOM 719 C C . LEU A 1 89 ? 15.012 -14.209 -18.124 1.00 92.44 89 LEU A C 1
ATOM 721 O O . LEU A 1 89 ? 16.099 -13.885 -17.644 1.00 92.44 89 LEU A O 1
ATOM 725 N N . ALA A 1 90 ? 14.898 -14.946 -19.228 1.00 93.81 90 ALA A N 1
ATOM 726 C CA . ALA A 1 90 ? 16.037 -15.193 -20.099 1.00 93.81 90 ALA A CA 1
ATOM 727 C C . ALA A 1 90 ? 16.445 -13.862 -20.745 1.00 93.81 90 ALA A C 1
ATOM 729 O O . ALA A 1 90 ? 15.642 -13.239 -21.440 1.00 93.81 90 ALA A O 1
ATOM 730 N N . LEU A 1 91 ? 17.664 -13.408 -20.465 1.00 92.75 91 LEU A N 1
ATOM 731 C CA . LEU A 1 91 ? 18.203 -12.181 -21.041 1.00 92.75 91 LEU A CA 1
ATOM 732 C C . LEU A 1 91 ? 18.752 -12.456 -22.450 1.00 92.75 91 LEU A C 1
ATOM 734 O O . LEU A 1 91 ? 19.238 -13.564 -22.697 1.00 92.75 91 LEU A O 1
ATOM 738 N N . PRO A 1 92 ? 18.707 -11.467 -23.361 1.00 91.88 92 PRO A N 1
ATOM 739 C CA . PRO A 1 92 ? 19.357 -11.588 -24.659 1.00 91.88 92 PRO A CA 1
ATOM 740 C C . PRO A 1 92 ? 20.860 -11.825 -24.485 1.00 91.88 92 PRO A C 1
ATOM 742 O O . PRO A 1 92 ? 21.477 -11.367 -23.516 1.00 91.88 92 PRO A O 1
ATOM 745 N N . ALA A 1 93 ? 21.459 -12.541 -25.434 1.00 91.38 93 ALA A N 1
ATOM 746 C CA . ALA A 1 93 ? 22.891 -12.779 -25.411 1.00 91.38 93 ALA A CA 1
ATOM 747 C C . ALA A 1 93 ? 23.671 -11.492 -25.739 1.00 91.38 93 ALA A C 1
ATOM 749 O O . ALA A 1 93 ? 23.130 -10.433 -26.067 1.00 91.38 93 ALA A O 1
ATOM 750 N N . SER A 1 94 ? 24.994 -11.558 -25.585 1.00 89.75 94 SER A N 1
ATOM 751 C CA . SER A 1 94 ? 25.850 -10.370 -25.689 1.00 89.75 94 SER A CA 1
ATOM 752 C C . SER A 1 94 ? 25.904 -9.749 -27.098 1.00 89.75 94 SER A C 1
ATOM 754 O O . SER A 1 94 ? 26.374 -8.618 -27.256 1.00 89.75 94 SER A O 1
ATOM 756 N N . ASP A 1 95 ? 25.431 -10.491 -28.098 1.00 89.31 95 ASP A N 1
ATOM 757 C CA . ASP A 1 95 ? 25.316 -10.130 -29.510 1.00 89.31 95 ASP A CA 1
ATOM 758 C C . ASP A 1 95 ? 24.253 -9.052 -29.762 1.00 89.31 95 ASP A C 1
ATOM 760 O O . ASP A 1 95 ? 24.480 -8.176 -30.601 1.00 89.31 95 ASP A O 1
ATOM 764 N N . ALA A 1 96 ? 23.179 -9.023 -28.964 1.00 89.12 96 ALA A N 1
ATOM 765 C CA . ALA A 1 96 ? 22.178 -7.952 -28.969 1.00 89.12 96 ALA A CA 1
ATOM 766 C C . ALA A 1 96 ? 22.789 -6.561 -28.701 1.00 89.12 96 ALA A C 1
ATOM 768 O O . ALA A 1 96 ? 22.235 -5.538 -29.093 1.00 89.12 96 ALA A O 1
ATOM 769 N N . TYR A 1 97 ? 23.975 -6.515 -28.082 1.00 90.94 97 TYR A N 1
ATOM 770 C CA . TYR A 1 97 ? 24.717 -5.289 -27.772 1.00 90.94 97 TYR A CA 1
ATOM 771 C C . TYR A 1 97 ? 25.898 -5.040 -28.722 1.00 90.94 97 TYR A C 1
ATOM 773 O O . TYR A 1 97 ? 26.680 -4.110 -28.511 1.00 90.94 97 TYR A O 1
ATOM 781 N N . SER A 1 98 ? 26.077 -5.867 -29.755 1.00 89.62 98 SER A N 1
ATOM 782 C CA . SER A 1 98 ? 27.247 -5.808 -30.642 1.00 89.62 98 SER A CA 1
ATOM 783 C C . SER A 1 98 ? 27.388 -4.460 -31.356 1.00 89.62 98 SER A C 1
ATOM 785 O O . SER A 1 98 ? 28.498 -3.938 -31.450 1.00 89.62 98 SER A O 1
ATOM 787 N N . ALA A 1 99 ? 26.280 -3.859 -31.802 1.00 85.69 99 ALA A N 1
ATOM 788 C CA . ALA A 1 99 ? 26.278 -2.545 -32.446 1.00 85.69 99 ALA A CA 1
ATOM 789 C C . ALA A 1 99 ? 26.767 -1.434 -31.505 1.00 85.69 99 ALA A C 1
ATOM 791 O O . ALA A 1 99 ? 27.548 -0.584 -31.920 1.00 85.69 99 ALA A O 1
ATOM 792 N N . LEU A 1 100 ? 26.366 -1.475 -30.230 1.00 89.75 100 LEU A N 1
ATOM 793 C CA . LEU A 1 100 ? 26.839 -0.535 -29.214 1.00 89.75 100 LEU A CA 1
ATOM 794 C C . LEU A 1 100 ? 28.334 -0.739 -28.925 1.00 89.75 100 LEU A C 1
ATOM 796 O O . LEU A 1 100 ? 29.091 0.226 -28.872 1.00 89.75 100 LEU A O 1
ATOM 800 N N . LYS A 1 101 ? 28.773 -1.997 -28.780 1.00 89.94 101 LYS A N 1
ATOM 801 C CA . LYS A 1 101 ? 30.170 -2.351 -28.469 1.00 89.94 101 LYS A CA 1
ATOM 802 C C . LYS A 1 101 ? 31.162 -1.967 -29.564 1.00 89.94 101 LYS A C 1
ATOM 804 O O . LYS A 1 101 ? 32.314 -1.691 -29.254 1.00 89.94 101 LYS A O 1
ATOM 809 N N . LYS A 1 102 ? 30.730 -1.936 -30.828 1.00 90.31 102 LYS A N 1
ATOM 810 C CA . LYS A 1 102 ? 31.551 -1.448 -31.950 1.00 90.31 102 LYS A CA 1
ATOM 811 C C . LYS A 1 102 ? 31.882 0.048 -31.840 1.00 90.31 102 LYS A C 1
ATOM 813 O O . LYS A 1 102 ? 32.776 0.514 -32.539 1.00 90.31 102 LYS A O 1
ATOM 818 N N . GLY A 1 103 ? 31.199 0.786 -30.962 1.00 88.62 103 GLY A N 1
ATOM 819 C CA . GLY A 1 103 ? 31.357 2.228 -30.819 1.00 88.62 103 GLY A CA 1
ATOM 820 C C . GLY A 1 103 ? 30.697 2.998 -31.962 1.00 88.62 103 GLY A C 1
ATOM 821 O O . GLY A 1 103 ? 30.044 2.431 -32.838 1.00 88.62 103 GLY A O 1
ATOM 822 N N . SER A 1 104 ? 30.851 4.321 -31.951 1.00 87.88 104 SER A N 1
ATOM 823 C CA . SER A 1 104 ? 30.218 5.206 -32.936 1.00 87.88 104 SER A CA 1
ATOM 824 C C . SER A 1 104 ? 31.044 5.406 -34.215 1.00 87.88 104 SER A C 1
ATOM 826 O O . SER A 1 104 ? 30.616 6.109 -35.132 1.00 87.88 104 SER A O 1
ATOM 828 N N . GLY A 1 105 ? 32.215 4.761 -34.300 1.00 87.94 105 GLY A N 1
ATOM 829 C CA . GLY A 1 105 ? 33.135 4.886 -35.426 1.00 87.94 105 GLY A CA 1
ATOM 830 C C . GLY A 1 105 ? 33.517 6.345 -35.667 1.00 87.94 105 GLY A C 1
ATOM 831 O O . GLY A 1 105 ? 33.959 7.035 -34.754 1.00 87.94 105 GLY A O 1
ATOM 832 N N . ASN A 1 106 ? 33.293 6.817 -36.893 1.00 88.19 106 ASN A N 1
ATOM 833 C CA . ASN A 1 106 ? 33.624 8.181 -37.313 1.00 88.19 106 ASN A CA 1
ATOM 834 C C . ASN A 1 106 ? 32.481 9.188 -37.093 1.00 88.19 106 ASN A C 1
ATOM 836 O O . ASN A 1 106 ? 32.637 10.362 -37.421 1.00 88.19 106 ASN A O 1
ATOM 840 N N . GLN A 1 107 ? 31.324 8.752 -36.581 1.00 87.81 107 GLN A N 1
ATOM 841 C CA . GLN A 1 107 ? 30.185 9.630 -36.328 1.00 87.81 107 GLN A CA 1
ATOM 842 C C . GLN A 1 107 ? 30.075 9.921 -34.832 1.00 87.81 107 GLN A C 1
ATOM 844 O O . GLN A 1 107 ? 29.992 9.008 -34.012 1.00 87.81 107 GLN A O 1
ATOM 849 N N . ALA A 1 108 ? 30.024 11.200 -34.463 1.00 90.75 108 ALA A N 1
ATOM 850 C CA . ALA A 1 108 ? 29.662 11.582 -33.106 1.00 90.75 108 ALA A CA 1
ATOM 851 C C . ALA A 1 108 ? 28.178 11.270 -32.864 1.00 90.75 108 ALA A C 1
ATOM 853 O O . ALA A 1 108 ? 27.318 11.616 -33.676 1.00 90.75 108 ALA A O 1
ATOM 854 N N . VAL A 1 109 ? 27.874 10.614 -31.747 1.00 91.06 109 VAL A N 1
ATOM 855 C CA . VAL A 1 109 ? 26.500 10.316 -31.328 1.00 91.06 109 VAL A CA 1
ATOM 856 C C . VAL A 1 109 ? 26.309 10.733 -29.879 1.00 91.06 109 VAL A C 1
ATOM 858 O O . VAL A 1 109 ? 27.210 10.577 -29.056 1.00 91.06 109 VAL A O 1
ATOM 861 N N . ALA A 1 110 ? 25.121 11.239 -29.552 1.00 93.00 110 ALA A N 1
ATOM 862 C CA . ALA A 1 110 ? 24.739 11.449 -28.163 1.00 93.00 110 ALA A CA 1
ATOM 863 C C . ALA A 1 110 ? 24.487 10.099 -27.473 1.00 93.00 110 ALA A C 1
ATOM 865 O O . ALA A 1 110 ? 24.021 9.141 -28.099 1.00 93.00 110 ALA A O 1
ATOM 866 N N . THR A 1 111 ? 24.718 10.029 -26.163 1.00 93.12 111 THR A N 1
ATOM 867 C CA . THR A 1 111 ? 24.412 8.830 -25.366 1.00 93.12 111 THR A CA 1
ATOM 868 C C . THR A 1 111 ? 22.927 8.473 -25.424 1.00 93.12 111 THR A C 1
ATOM 870 O O . THR A 1 111 ? 22.603 7.294 -25.494 1.00 93.12 111 THR A O 1
ATOM 873 N N . THR A 1 112 ? 22.025 9.456 -25.524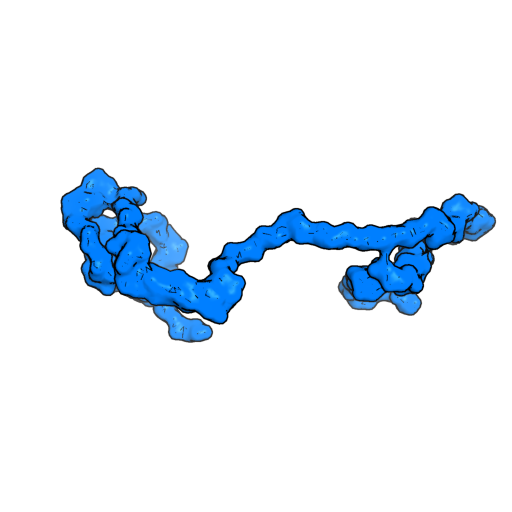 1.00 93.06 112 THR A N 1
ATOM 874 C CA . THR A 1 112 ? 20.586 9.228 -25.756 1.00 93.06 112 THR A CA 1
ATOM 875 C C . THR A 1 112 ? 20.335 8.429 -27.034 1.00 93.06 112 THR A C 1
ATOM 877 O O . THR A 1 112 ? 19.607 7.440 -27.010 1.00 93.06 112 THR A O 1
ATOM 880 N N . MET A 1 113 ? 21.010 8.773 -28.136 1.00 91.38 113 MET A N 1
ATOM 881 C CA . MET A 1 113 ? 20.886 8.040 -29.401 1.00 91.38 113 MET A CA 1
ATOM 882 C C . MET A 1 113 ? 21.416 6.604 -29.277 1.00 91.38 113 MET A C 1
ATOM 884 O O . MET A 1 113 ? 20.819 5.674 -29.818 1.00 91.38 113 MET A O 1
ATOM 888 N N . ALA A 1 114 ? 22.520 6.403 -28.550 1.00 92.31 114 ALA A N 1
ATOM 889 C CA . ALA A 1 114 ? 23.068 5.072 -28.282 1.00 92.31 114 ALA A CA 1
ATOM 890 C C . ALA A 1 114 ? 22.124 4.217 -27.410 1.00 92.31 114 ALA A C 1
ATOM 892 O O . ALA A 1 114 ? 21.914 3.033 -27.699 1.00 92.31 114 ALA A O 1
ATOM 893 N N . THR A 1 115 ? 21.502 4.823 -26.394 1.00 92.75 115 THR A N 1
ATOM 894 C CA . THR A 1 115 ? 20.488 4.190 -25.542 1.00 92.75 115 THR A CA 1
ATOM 895 C C . THR A 1 115 ? 19.266 3.780 -26.355 1.00 92.75 115 THR A C 1
ATOM 897 O O . THR A 1 115 ? 18.863 2.623 -26.275 1.00 92.75 115 THR A O 1
ATOM 900 N N . VAL A 1 116 ? 18.718 4.665 -27.196 1.00 92.12 116 VAL A N 1
ATOM 901 C CA . VAL A 1 116 ? 17.539 4.348 -28.021 1.00 92.12 116 VAL A CA 1
ATOM 902 C C . VAL A 1 116 ? 17.830 3.241 -29.033 1.00 92.12 116 VAL A C 1
ATOM 904 O O . VAL A 1 116 ? 17.033 2.315 -29.174 1.00 92.12 116 VAL A O 1
ATOM 907 N N . ARG A 1 117 ? 18.995 3.266 -29.695 1.00 90.31 117 ARG A N 1
ATOM 908 C CA . ARG A 1 117 ? 19.411 2.181 -30.604 1.00 90.31 117 ARG A CA 1
ATOM 909 C C . ARG A 1 117 ? 19.490 0.837 -29.885 1.00 90.31 117 ARG A C 1
ATOM 911 O O . ARG A 1 117 ? 18.968 -0.151 -30.389 1.00 90.31 117 ARG A O 1
ATOM 918 N N . THR A 1 118 ? 20.098 0.809 -28.700 1.00 92.44 118 THR A N 1
ATOM 919 C CA . THR A 1 118 ? 20.178 -0.411 -27.880 1.00 92.44 118 THR A CA 1
ATOM 920 C C . THR A 1 118 ? 18.784 -0.875 -27.470 1.00 92.44 118 THR A C 1
ATOM 922 O O . THR A 1 118 ? 18.449 -2.046 -27.611 1.00 92.44 118 THR A O 1
ATOM 925 N N . PHE A 1 119 ? 17.940 0.052 -27.024 1.00 93.00 119 PHE A N 1
ATOM 926 C CA . PHE A 1 119 ? 16.574 -0.234 -26.614 1.00 93.00 119 PHE A CA 1
ATOM 927 C C . PHE A 1 119 ? 15.729 -0.809 -27.761 1.00 93.00 119 PHE A C 1
ATOM 929 O O . PHE A 1 119 ? 14.986 -1.760 -27.540 1.00 93.00 119 PHE A O 1
ATOM 936 N N . LYS A 1 120 ? 15.910 -0.331 -29.000 1.00 90.69 120 LYS A N 1
ATOM 937 C CA . LYS A 1 120 ? 15.267 -0.892 -30.200 1.00 90.69 120 LYS A CA 1
ATOM 938 C C . LYS A 1 120 ? 15.633 -2.357 -30.444 1.00 90.69 120 LYS A C 1
ATOM 940 O O . LYS A 1 120 ? 14.758 -3.137 -30.813 1.00 90.69 120 LYS A O 1
ATOM 945 N N . GLU A 1 121 ? 16.889 -2.745 -30.228 1.00 91.81 121 GLU A N 1
ATOM 946 C CA . GLU A 1 121 ? 17.288 -4.155 -30.335 1.00 91.81 121 GLU A CA 1
ATOM 947 C C . GLU A 1 121 ? 16.710 -4.996 -29.188 1.00 91.81 121 GLU A C 1
ATOM 949 O O . GLU A 1 121 ? 16.200 -6.088 -29.428 1.00 91.81 121 GLU A O 1
ATOM 954 N N . LEU A 1 122 ? 16.672 -4.467 -27.959 1.00 94.12 122 LEU A N 1
ATOM 955 C CA . LEU A 1 122 ? 16.044 -5.155 -26.821 1.00 94.12 122 LEU A CA 1
ATOM 956 C C . LEU A 1 122 ? 14.525 -5.325 -26.993 1.00 94.12 122 LEU A C 1
ATOM 958 O O . LEU A 1 122 ? 13.974 -6.338 -26.571 1.00 94.12 122 LEU A O 1
ATOM 962 N N . LEU A 1 123 ? 13.847 -4.380 -27.650 1.00 93.88 123 LEU A N 1
ATOM 963 C CA . LEU A 1 123 ? 12.421 -4.483 -27.985 1.00 93.88 123 LEU A CA 1
ATOM 964 C C . LEU A 1 123 ? 12.122 -5.600 -28.996 1.00 93.88 123 LEU A C 1
ATOM 966 O O . LEU A 1 123 ? 11.005 -6.113 -29.019 1.00 93.88 123 LEU A O 1
ATOM 970 N N . ARG A 1 124 ? 13.100 -5.994 -29.822 1.00 92.19 124 ARG A N 1
ATOM 971 C CA . ARG A 1 124 ? 12.970 -7.106 -30.779 1.00 92.19 124 ARG A CA 1
ATOM 972 C C . ARG A 1 124 ? 13.233 -8.475 -30.153 1.00 92.19 124 ARG A C 1
ATOM 974 O O . ARG A 1 124 ? 12.916 -9.489 -30.777 1.00 92.19 124 ARG A O 1
ATOM 981 N N . ASP A 1 125 ? 13.807 -8.525 -28.951 1.00 94.00 125 ASP A N 1
ATOM 982 C CA . ASP A 1 125 ? 14.052 -9.783 -28.253 1.00 94.00 125 ASP A CA 1
ATOM 983 C C . ASP A 1 125 ? 12.729 -10.468 -27.874 1.00 94.00 125 ASP A C 1
ATOM 985 O O . ASP A 1 125 ? 11.823 -9.862 -27.300 1.00 94.00 125 ASP A O 1
ATOM 989 N N . LYS A 1 126 ? 12.621 -11.766 -28.172 1.00 93.00 126 LYS A N 1
ATOM 990 C CA . LYS A 1 126 ? 11.380 -12.532 -27.973 1.00 93.00 126 LYS A CA 1
ATOM 991 C C . LYS A 1 126 ? 11.059 -12.799 -26.498 1.00 93.00 126 LYS A C 1
ATOM 993 O O . LYS A 1 126 ? 9.901 -13.061 -26.180 1.00 93.00 126 LYS A O 1
ATOM 998 N N . ASN A 1 127 ? 12.051 -12.760 -25.607 1.00 93.44 127 ASN A N 1
ATOM 999 C CA . ASN A 1 127 ? 11.893 -13.079 -24.188 1.00 93.44 127 ASN A CA 1
ATOM 1000 C C . ASN A 1 127 ? 11.558 -11.838 -23.352 1.00 93.44 127 ASN A C 1
ATOM 1002 O O . ASN A 1 127 ? 10.706 -11.910 -22.457 1.00 93.44 127 ASN A O 1
ATOM 1006 N N . ILE A 1 128 ? 12.225 -10.712 -23.629 1.00 95.06 128 ILE A N 1
ATOM 1007 C CA . ILE A 1 128 ? 12.085 -9.476 -22.846 1.00 95.06 128 ILE A CA 1
ATOM 1008 C C . ILE A 1 128 ? 11.333 -8.358 -23.570 1.00 95.06 128 ILE A C 1
ATOM 1010 O O . ILE A 1 128 ? 10.712 -7.549 -22.887 1.00 95.06 128 ILE A O 1
ATOM 1014 N N . GLY A 1 129 ? 11.320 -8.320 -24.905 1.00 95.25 129 GLY A N 1
ATOM 1015 C CA . GLY A 1 129 ? 10.714 -7.237 -25.691 1.00 95.25 129 GLY A CA 1
ATOM 1016 C C . GLY A 1 129 ? 9.263 -6.925 -25.300 1.00 95.25 129 GLY A C 1
ATOM 1017 O O . GLY A 1 129 ? 8.982 -5.782 -24.943 1.00 95.25 129 GLY A O 1
ATOM 1018 N N . PRO A 1 130 ? 8.357 -7.925 -25.214 1.00 95.56 130 PRO A N 1
ATOM 1019 C CA . PRO A 1 130 ? 6.968 -7.726 -24.775 1.00 95.56 130 PRO A CA 1
ATOM 1020 C C . PRO A 1 130 ? 6.795 -7.255 -23.319 1.00 95.56 130 PRO A C 1
ATOM 1022 O O . PRO A 1 130 ? 5.676 -6.981 -22.891 1.00 95.56 130 PRO A O 1
ATOM 1025 N N . ARG A 1 131 ? 7.871 -7.230 -22.523 1.00 95.19 131 ARG A N 1
ATOM 1026 C CA . ARG A 1 131 ? 7.872 -6.834 -21.104 1.00 95.19 131 ARG A CA 1
ATOM 1027 C C . ARG A 1 131 ? 8.483 -5.454 -20.879 1.00 95.19 131 ARG A C 1
ATOM 1029 O O . ARG A 1 131 ? 8.386 -4.933 -19.769 1.00 95.19 131 ARG A O 1
ATOM 1036 N N . LEU A 1 132 ? 9.126 -4.880 -21.894 1.00 95.12 132 LEU A N 1
ATOM 1037 C CA . LEU A 1 132 ? 9.651 -3.524 -21.841 1.00 95.12 132 LEU A CA 1
ATOM 1038 C C . LEU A 1 132 ? 8.508 -2.540 -22.093 1.00 95.12 132 LEU A C 1
ATOM 1040 O O . LEU A 1 132 ? 7.798 -2.642 -23.089 1.00 95.12 132 LEU A O 1
ATOM 1044 N N . VA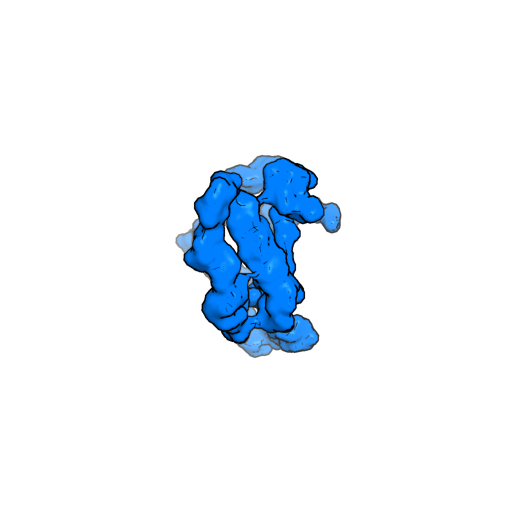L A 1 133 ? 8.340 -1.581 -21.183 1.00 95.19 133 VAL A N 1
ATOM 1045 C CA . VAL A 1 133 ? 7.303 -0.546 -21.266 1.00 95.19 133 VAL A CA 1
ATOM 1046 C C . VAL A 1 133 ? 7.999 0.815 -21.282 1.00 95.19 133 VAL A C 1
ATOM 1048 O O . VAL A 1 133 ? 8.374 1.317 -20.221 1.00 95.19 133 VAL A O 1
ATOM 1051 N N . PRO A 1 134 ? 8.238 1.398 -22.468 1.00 91.75 134 PRO A N 1
ATOM 1052 C CA . PRO A 1 134 ? 8.772 2.746 -22.574 1.00 91.75 134 PRO A CA 1
ATOM 1053 C C . PRO A 1 134 ? 7.717 3.747 -22.089 1.00 91.75 134 PRO A C 1
ATOM 1055 O O . PRO A 1 134 ? 6.555 3.666 -22.482 1.00 91.75 134 PRO A O 1
ATOM 1058 N N . ILE A 1 135 ? 8.121 4.692 -21.243 1.00 93.50 135 ILE A N 1
ATOM 1059 C CA . ILE A 1 135 ? 7.258 5.764 -20.735 1.00 93.50 135 ILE A CA 1
ATOM 1060 C C . ILE A 1 135 ? 7.916 7.085 -21.115 1.00 93.50 135 ILE A C 1
ATOM 1062 O O . ILE A 1 135 ? 9.069 7.321 -20.755 1.00 93.50 135 ILE A O 1
ATOM 1066 N N . ILE A 1 136 ? 7.188 7.927 -21.848 1.00 90.44 136 ILE A N 1
ATOM 1067 C CA . ILE A 1 136 ? 7.678 9.215 -22.345 1.00 90.44 136 ILE A CA 1
ATOM 1068 C C . ILE A 1 136 ? 6.660 10.295 -21.965 1.00 90.44 136 ILE A C 1
ATOM 1070 O O . ILE A 1 136 ? 5.470 10.119 -22.241 1.00 90.44 136 ILE A O 1
ATOM 1074 N N . PRO A 1 137 ? 7.088 11.411 -21.354 1.00 91.25 137 PRO A N 1
ATOM 1075 C CA . PRO A 1 137 ? 6.223 12.557 -21.119 1.00 91.25 137 PRO A CA 1
ATOM 1076 C C . PRO A 1 137 ? 6.157 13.425 -22.387 1.00 91.25 137 PRO A C 1
ATOM 1078 O O . PRO A 1 137 ? 6.810 14.460 -22.454 1.00 91.25 137 PRO A O 1
ATOM 1081 N N . ASP A 1 138 ? 5.393 12.976 -23.388 1.00 90.88 138 ASP A N 1
ATOM 1082 C CA . ASP A 1 138 ? 5.113 13.651 -24.678 1.00 90.88 138 ASP A CA 1
ATOM 1083 C C . ASP A 1 138 ? 6.306 13.776 -25.658 1.00 90.88 138 ASP A C 1
ATOM 1085 O O . ASP A 1 138 ? 6.223 13.361 -26.811 1.00 90.88 138 ASP A O 1
ATOM 1089 N N . GLU A 1 139 ? 7.462 14.245 -25.191 1.00 88.38 139 GLU A N 1
ATOM 1090 C CA . GLU A 1 139 ? 8.621 14.693 -25.986 1.00 88.38 139 GLU A CA 1
ATOM 1091 C C . GLU A 1 139 ? 9.458 13.578 -26.665 1.00 88.38 139 GLU A C 1
ATOM 1093 O O . GLU A 1 139 ? 10.687 13.557 -26.595 1.00 88.38 139 GLU A O 1
ATOM 1098 N N . ALA A 1 140 ? 8.827 12.626 -27.361 1.00 88.94 140 ALA A N 1
ATOM 1099 C CA . ALA A 1 140 ? 9.509 11.490 -27.995 1.00 88.94 140 ALA A CA 1
ATOM 1100 C C . ALA A 1 140 ? 10.542 11.915 -29.055 1.00 88.94 140 ALA A C 1
ATOM 1102 O O . ALA A 1 140 ? 11.645 11.365 -29.096 1.00 88.94 140 ALA A O 1
ATOM 1103 N N . ARG A 1 141 ? 10.224 12.938 -29.863 1.00 89.25 141 ARG A N 1
ATOM 1104 C CA . ARG A 1 141 ? 11.119 13.460 -30.911 1.00 89.25 141 ARG A CA 1
ATOM 1105 C C . ARG A 1 141 ? 12.412 14.032 -30.329 1.00 89.25 141 ARG A C 1
ATOM 1107 O O . ARG A 1 141 ? 13.484 13.810 -30.884 1.00 89.25 141 ARG A O 1
ATOM 1114 N N . THR A 1 142 ? 12.330 14.713 -29.186 1.00 87.56 142 THR A N 1
ATOM 1115 C CA . THR A 1 142 ? 13.494 15.277 -28.482 1.00 87.56 142 THR A CA 1
ATOM 1116 C C . THR A 1 142 ? 14.492 14.188 -28.073 1.00 87.56 142 THR A C 1
ATOM 1118 O O . THR A 1 142 ? 15.705 14.403 -28.100 1.00 87.56 142 THR A O 1
ATOM 1121 N N . PHE A 1 143 ? 13.999 12.988 -27.760 1.00 86.81 143 PHE A N 1
ATOM 1122 C CA . PHE A 1 143 ? 14.831 11.838 -27.401 1.00 86.81 143 PHE A CA 1
ATOM 1123 C C . PHE A 1 143 ? 15.136 10.899 -28.579 1.00 86.81 143 PHE A C 1
ATOM 1125 O O . PHE A 1 143 ? 15.864 9.924 -28.392 1.00 86.81 143 PHE A O 1
ATOM 1132 N N . GLY A 1 144 ? 14.631 11.188 -29.785 1.00 84.81 144 GLY A N 1
ATOM 1133 C CA . GLY A 1 144 ? 14.775 10.336 -30.969 1.00 84.81 144 GLY A CA 1
ATOM 1134 C C . GLY A 1 144 ? 14.074 8.984 -30.828 1.00 84.81 144 GLY A C 1
ATOM 1135 O O . GLY A 1 144 ? 14.619 7.974 -31.269 1.00 84.81 144 GLY A O 1
ATOM 1136 N N . MET A 1 145 ? 12.931 8.965 -30.133 1.00 84.75 145 MET A N 1
ATOM 1137 C CA . MET A 1 145 ? 12.113 7.779 -29.847 1.00 84.75 145 MET A CA 1
ATOM 1138 C C . MET A 1 145 ? 10.876 7.640 -30.757 1.00 84.75 145 MET A C 1
ATOM 1140 O O . MET A 1 145 ? 10.038 6.780 -30.482 1.00 84.75 145 MET A O 1
ATOM 1144 N N . ASP A 1 146 ? 10.746 8.482 -31.785 1.00 76.81 146 ASP A N 1
ATOM 1145 C CA . ASP A 1 146 ? 9.698 8.422 -32.815 1.00 76.81 146 ASP A CA 1
ATOM 1146 C C . ASP A 1 146 ? 9.910 7.323 -33.878 1.00 76.81 146 ASP A C 1
ATOM 1148 O O . ASP A 1 146 ? 11.047 6.811 -34.037 1.00 76.81 146 ASP A O 1
#

pLDDT: mean 91.85, std 4.87, range [75.0, 98.25]

Sequence (146 aa):
AKTIKGYTLGSHFEGRNATHQMKKLALQDLKDFRDVTRVPISDEQLEQDPYLPPYYHPGPEAPEIRYLLDRRRALGGFVPARRNKSTPLALPASDAYSALKKGSGNQAVATTMATVRTFKELLRDKNIGPRLVPIIPDEARTFGMD

Foldseek 3Di:
DDDWFCPQLDPVTTNDPCVVPDPFDDLVSVVSSCVSVVQPDDSVQCVVPVRQRDDDDPDCPDPVNVVVQVVCVVVPHDPDDDDPDDDDWDADDPVLCVVVVVPPPPDDDDVLVSVLSSLVSQLPDPTCNVVDDDDDPPPCVVSVND

Radius of gyration: 30.04 Å; chains: 1; bounding box: 55×40×72 Å

InterPro domains:
  IPR029061 Thiamin diphosphate-binding fold [SSF52518] (1-84)
  IPR029061 Thiamin diphosphate-binding fold [SSF52518] (89-146)
  IPR041621 Pyruvate dehydrogenase E1 component, middle domain [PF17831] (97-146)
  IPR051157 Pyruvate Dehydrogenase/Transketolase [PTHR43825] (1-146)